Protein AF-A0A8S3SBZ5-F1 (afdb_monomer_lite)

Organism: Mytilus edulis (NCBI:txid6550)

Foldseek 3Di:
DWDWDDDDDPVDDPIDTHPVVVVVVVDDPLLVLLVLLLDLLQDDPQADHQPPDDPVNLSVQCVVPVVQQSLSSCLLPDDLVSLLLSSLSSQCCSLCVPCPVVVQSVALVSVQVCCVVVDPDDPSSRGDHRVVSSVSSVSSSVSSNVVVVVVVPDD

Radius of gyration: 17.63 Å; chains: 1; bounding box: 34×46×47 Å

InterPro domains:
  IPR036279 5'-3' exonuclease, C-terminal domain superfamily [SSF47807] (36-139)

pLDDT: mean 93.05, std 5.7, range [48.66, 97.69]

Sequence (155 aa):
MWFLTGSTNSLRDCRRYIPIHELSKSLSPLLANILPAVHALTGCDTTSAIFGFGKKTVFKLIRKSPSKFTNLQNFDKIDFSTSLSAARELISSLYDPKDKFASSHVDLNKLRVKLATCKDTSLLRLPPSEPAFKEHVLRSCLQTKIWICASDLRP

Secondary structure (DSSP, 8-state):
-EEEE--EETTEE--EEEEHHHHHHHS-HHHHHHHHHHHHHH--SSSPPPTT--HHHHHHHHHH-GGGGGGGGGTTTS-HHHHHHHHHHHHHHHH-TT-TTGGGTT-HHHHHHHHHHHS---GGGSPPPHHHHHHHHHHHHHHHHHHHHHHHT--

Structure (mmCIF, N/CA/C/O backbone):
data_AF-A0A8S3SBZ5-F1
#
_entry.id   AF-A0A8S3SBZ5-F1
#
loop_
_atom_site.group_PDB
_atom_site.id
_atom_site.type_symbol
_atom_site.label_atom_id
_atom_site.label_alt_id
_atom_site.label_comp_id
_atom_site.label_asym_id
_atom_site.label_entity_id
_atom_site.label_seq_id
_atom_site.pdbx_PDB_ins_code
_atom_site.Cartn_x
_atom_site.Cartn_y
_atom_site.Cartn_z
_atom_site.occupancy
_atom_site.B_iso_or_equiv
_atom_site.auth_seq_id
_atom_site.auth_comp_id
_atom_site.auth_asym_id
_atom_site.auth_atom_id
_atom_site.pdbx_PDB_model_num
ATOM 1 N N . MET A 1 1 ? 2.745 -6.013 -25.791 1.00 86.50 1 MET A N 1
ATOM 2 C CA . MET A 1 1 ? 3.234 -7.157 -24.988 1.00 86.50 1 MET A CA 1
ATOM 3 C C . MET A 1 1 ? 2.051 -7.980 -24.496 1.00 86.50 1 MET A C 1
ATOM 5 O O . MET A 1 1 ? 1.050 -7.392 -24.080 1.00 86.50 1 MET A O 1
ATOM 9 N N . TRP A 1 2 ? 2.164 -9.304 -24.572 1.00 93.06 2 TRP A N 1
ATOM 10 C CA . TRP A 1 2 ? 1.209 -10.273 -24.031 1.00 93.06 2 TRP A CA 1
ATOM 11 C C . TRP A 1 2 ? 1.892 -11.064 -22.917 1.00 93.06 2 TRP A C 1
ATOM 13 O O . TRP A 1 2 ? 3.067 -11.397 -23.046 1.00 93.06 2 TRP A O 1
ATOM 23 N N . PHE A 1 3 ? 1.171 -11.349 -21.837 1.00 94.00 3 PHE A N 1
ATOM 24 C CA . PHE A 1 3 ? 1.652 -12.186 -20.742 1.00 94.00 3 PHE A CA 1
ATOM 25 C C . PHE A 1 3 ? 0.902 -13.514 -20.755 1.00 94.00 3 PHE A C 1
ATOM 27 O O . PHE A 1 3 ? -0.328 -13.528 -20.716 1.00 94.00 3 PHE A O 1
ATOM 34 N N . LEU A 1 4 ? 1.641 -14.617 -20.836 1.00 94.50 4 LEU A N 1
ATOM 35 C CA . LEU A 1 4 ? 1.082 -15.962 -20.813 1.00 94.50 4 LEU A CA 1
ATOM 36 C C . LEU A 1 4 ? 1.054 -16.477 -19.373 1.00 94.50 4 LEU A C 1
ATOM 38 O O . LEU A 1 4 ? 2.065 -16.453 -18.677 1.00 94.50 4 LEU A O 1
ATOM 42 N N . THR A 1 5 ? -0.102 -16.961 -18.933 1.00 92.94 5 THR A N 1
ATOM 43 C CA . THR A 1 5 ? -0.274 -17.607 -17.626 1.00 92.94 5 THR A CA 1
ATOM 44 C C . THR A 1 5 ? -1.156 -18.847 -17.748 1.00 92.94 5 THR A C 1
ATOM 46 O O . THR A 1 5 ? -1.769 -19.061 -18.792 1.00 92.94 5 THR A O 1
ATOM 49 N N . GLY A 1 6 ? -1.259 -19.636 -16.679 1.00 90.75 6 GLY A N 1
ATOM 50 C CA . GLY A 1 6 ? -1.996 -20.899 -16.643 1.00 90.75 6 GLY A CA 1
ATOM 51 C C . GLY A 1 6 ? -1.123 -22.108 -16.981 1.00 90.75 6 GLY A C 1
ATOM 52 O O . GLY A 1 6 ? -0.023 -21.971 -17.512 1.00 90.75 6 GLY A O 1
ATOM 53 N N . SER A 1 7 ? -1.616 -23.297 -16.641 1.00 88.62 7 SER A N 1
ATOM 54 C CA . SER A 1 7 ? -0.957 -24.570 -16.934 1.00 88.62 7 SER A CA 1
ATOM 55 C C . SER A 1 7 ? -1.720 -25.366 -17.987 1.00 88.62 7 SER A C 1
ATOM 57 O O . SER A 1 7 ? -2.917 -25.175 -18.214 1.00 88.62 7 SER A O 1
ATOM 59 N N . THR A 1 8 ? -1.007 -26.282 -18.627 1.00 91.81 8 THR A N 1
ATOM 60 C CA . THR A 1 8 ? -1.583 -27.294 -19.512 1.00 91.81 8 THR A CA 1
ATOM 61 C C . THR A 1 8 ? -1.448 -28.654 -18.860 1.00 91.81 8 THR A C 1
ATOM 63 O O . THR A 1 8 ? -0.380 -28.981 -18.346 1.00 91.81 8 THR A O 1
ATOM 66 N N . ASN A 1 9 ? -2.497 -29.462 -18.916 1.00 89.69 9 ASN A N 1
ATOM 67 C CA . ASN A 1 9 ? -2.398 -30.892 -18.654 1.00 89.69 9 ASN A CA 1
ATOM 68 C C . ASN A 1 9 ? -3.059 -31.679 -19.795 1.00 89.69 9 ASN A C 1
ATOM 70 O O . ASN A 1 9 ? -3.630 -31.092 -20.713 1.00 89.69 9 ASN A O 1
ATOM 74 N N . SER A 1 10 ? -2.965 -33.008 -19.747 1.00 89.19 10 SER A N 1
ATOM 75 C CA . SER A 1 10 ? -3.478 -33.899 -20.799 1.00 89.19 10 SER A CA 1
ATOM 76 C C . SER A 1 10 ? -4.985 -33.771 -21.053 1.00 89.19 10 SER A C 1
ATOM 78 O O . SER A 1 10 ? -5.454 -34.179 -22.108 1.00 89.19 10 SER A O 1
ATOM 80 N N . LEU A 1 11 ? -5.741 -33.205 -20.106 1.00 90.69 11 LEU A N 1
ATOM 81 C CA . LEU A 1 11 ? -7.199 -33.091 -20.168 1.00 90.69 11 LEU A CA 1
ATOM 82 C C . LEU A 1 11 ? -7.680 -31.671 -20.489 1.00 90.69 11 LEU A C 1
ATOM 84 O O . LEU A 1 11 ? -8.814 -31.495 -20.935 1.00 90.69 11 LEU A O 1
ATOM 88 N N . ARG A 1 12 ? -6.868 -30.642 -20.220 1.00 91.25 12 ARG A N 1
ATOM 89 C CA . ARG A 1 12 ? -7.278 -29.244 -20.349 1.00 91.25 12 ARG A CA 1
ATOM 90 C C . ARG A 1 12 ? -6.096 -28.311 -20.573 1.00 91.25 12 ARG A C 1
ATOM 92 O O . ARG A 1 12 ? -5.125 -28.290 -19.814 1.00 91.25 12 ARG A O 1
ATOM 99 N N . ASP A 1 13 ? -6.266 -27.431 -21.550 1.00 92.19 13 ASP A N 1
ATOM 100 C CA . ASP A 1 13 ? -5.449 -26.235 -21.690 1.00 92.19 13 ASP A CA 1
ATOM 101 C C . ASP A 1 13 ? -6.089 -25.083 -20.896 1.00 92.19 13 ASP A C 1
ATOM 103 O O . ASP A 1 13 ? -7.185 -24.624 -21.222 1.00 92.19 13 ASP A O 1
ATOM 107 N N . CYS A 1 14 ? -5.439 -24.645 -19.813 1.00 93.06 14 CYS A N 1
ATOM 108 C CA . CYS A 1 14 ? -5.877 -23.493 -19.017 1.00 93.06 14 CYS A CA 1
ATOM 109 C C . CYS A 1 14 ? -5.056 -22.232 -19.308 1.00 93.06 14 CYS A C 1
ATOM 111 O O . CYS A 1 14 ? -5.134 -21.272 -18.529 1.00 93.06 14 CYS A O 1
ATOM 113 N N . ARG A 1 15 ? -4.249 -22.221 -20.377 1.00 94.12 15 ARG A N 1
ATOM 114 C CA . ARG A 1 15 ? -3.421 -21.068 -20.723 1.00 94.12 15 ARG A CA 1
ATOM 115 C C . ARG A 1 15 ? -4.277 -19.869 -21.100 1.00 94.12 15 ARG A C 1
ATOM 117 O O . ARG A 1 15 ? -5.326 -19.986 -21.730 1.00 94.12 15 ARG A O 1
ATOM 124 N N . ARG A 1 16 ? -3.819 -18.687 -20.701 1.00 94.06 16 ARG A N 1
ATOM 125 C CA . ARG A 1 16 ? -4.467 -17.408 -20.992 1.00 94.06 16 ARG A CA 1
ATOM 126 C C . ARG A 1 16 ? -3.423 -16.394 -21.410 1.00 94.06 16 ARG A C 1
ATOM 128 O O . ARG A 1 16 ? -2.408 -16.233 -20.734 1.00 94.06 16 ARG A O 1
ATOM 135 N N . TYR A 1 17 ? -3.721 -15.689 -22.492 1.00 94.31 17 TYR A N 1
ATOM 136 C CA . TYR A 1 17 ? -2.950 -14.546 -22.950 1.00 94.31 17 TYR A CA 1
ATOM 137 C C . TYR A 1 17 ? -3.575 -13.274 -22.389 1.00 94.31 17 TYR A C 1
ATOM 139 O O . TYR A 1 17 ? -4.740 -12.975 -22.642 1.00 94.31 17 TYR A O 1
ATOM 147 N N . ILE A 1 18 ? -2.800 -12.534 -21.607 1.00 94.50 18 ILE A N 1
ATOM 148 C CA . ILE A 1 18 ? -3.227 -11.282 -20.991 1.00 94.50 18 ILE A CA 1
ATOM 149 C C . ILE A 1 18 ? -2.600 -10.119 -21.776 1.00 94.50 18 ILE A C 1
ATOM 151 O O . ILE A 1 18 ? -1.367 -10.025 -21.829 1.00 94.50 18 ILE A O 1
ATOM 155 N N . PRO A 1 19 ? -3.397 -9.220 -22.385 1.00 95.12 19 PRO A N 1
ATOM 156 C CA . PRO A 1 19 ? -2.882 -8.098 -23.163 1.00 95.12 19 PRO A CA 1
ATOM 157 C C . PRO A 1 19 ? -2.385 -6.981 -22.238 1.00 95.12 19 PRO A C 1
ATOM 159 O O . PRO A 1 19 ? -3.088 -6.017 -21.946 1.00 95.12 19 PRO A O 1
ATOM 162 N N . ILE A 1 20 ? -1.131 -7.076 -21.788 1.00 92.25 20 ILE A N 1
ATOM 163 C CA . ILE A 1 20 ? -0.523 -6.077 -20.886 1.00 92.25 20 ILE A CA 1
ATOM 164 C C . ILE A 1 20 ? -0.577 -4.663 -21.478 1.00 92.25 20 ILE A C 1
ATOM 166 O O . ILE A 1 20 ? -0.775 -3.686 -20.764 1.00 92.25 20 ILE A O 1
ATOM 170 N N . HIS A 1 21 ? -0.443 -4.554 -22.798 1.00 92.19 21 HIS A N 1
ATOM 171 C CA . HIS A 1 21 ? -0.522 -3.284 -23.516 1.00 92.19 21 HIS A CA 1
ATOM 172 C C . HIS A 1 21 ? -1.911 -2.624 -23.442 1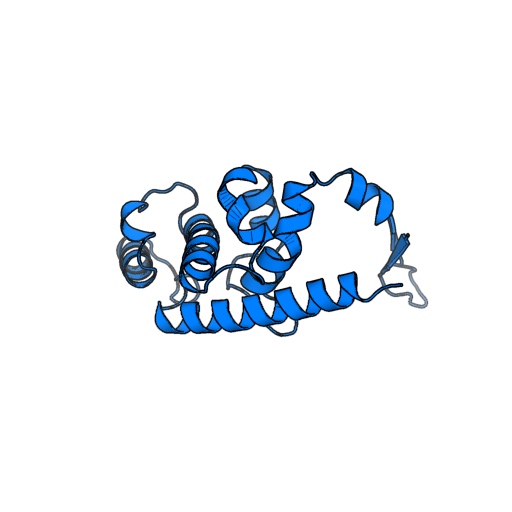.00 92.19 21 HIS A C 1
ATOM 174 O O . HIS A 1 21 ? -1.987 -1.403 -23.340 1.00 92.19 21 HIS A O 1
ATOM 180 N N . GLU A 1 22 ? -2.999 -3.397 -23.452 1.00 94.44 22 GLU A N 1
ATOM 181 C CA . GLU A 1 22 ? -4.357 -2.867 -23.264 1.00 94.44 22 GLU A CA 1
ATOM 182 C C . GLU A 1 22 ? -4.612 -2.508 -21.802 1.00 94.44 22 GLU A C 1
ATOM 184 O O . GLU A 1 22 ? -5.150 -1.441 -21.507 1.00 94.44 22 GLU A O 1
ATOM 189 N N . LEU A 1 23 ? -4.157 -3.357 -20.874 1.00 91.00 23 LEU A N 1
ATOM 190 C CA . LEU A 1 23 ? -4.258 -3.075 -19.443 1.00 91.00 23 LEU A CA 1
ATOM 191 C C . LEU A 1 23 ? -3.530 -1.780 -19.077 1.00 91.00 23 LEU A C 1
ATOM 193 O O . LEU A 1 23 ? -4.092 -0.961 -18.355 1.00 91.00 23 LEU A O 1
ATOM 197 N N . SER A 1 24 ? -2.332 -1.561 -19.621 1.00 88.88 24 SER A N 1
ATOM 198 C CA . SER A 1 24 ? -1.569 -0.325 -19.428 1.00 88.88 24 SER A CA 1
ATOM 199 C C . SER A 1 24 ? -2.346 0.904 -19.912 1.00 88.88 24 SER A C 1
ATOM 201 O O . SER A 1 24 ? -2.495 1.863 -19.162 1.00 88.88 24 SER A O 1
ATOM 203 N N . LYS A 1 25 ? -2.957 0.839 -21.106 1.00 91.56 25 LYS A N 1
ATOM 204 C CA . LYS A 1 25 ? -3.817 1.917 -21.636 1.00 91.56 25 LYS A CA 1
ATOM 205 C C . LYS A 1 25 ? -5.051 2.190 -20.770 1.00 91.56 25 LYS A C 1
ATOM 207 O O . LYS A 1 25 ? -5.557 3.306 -20.766 1.00 91.56 25 LYS A O 1
ATOM 212 N N . SER A 1 26 ? -5.552 1.179 -20.058 1.00 92.00 26 SER A N 1
ATOM 213 C CA . SER A 1 26 ? -6.725 1.314 -19.185 1.00 92.00 26 SER A CA 1
ATOM 214 C C . SER A 1 26 ? -6.426 1.981 -17.834 1.00 92.00 26 SER A C 1
ATOM 216 O O . SER A 1 26 ? -7.356 2.366 -17.119 1.00 92.00 26 SER A O 1
ATOM 218 N N . LEU A 1 27 ? -5.148 2.098 -17.458 1.00 92.62 27 LEU A N 1
ATOM 219 C CA . LEU A 1 27 ? -4.712 2.723 -16.212 1.00 92.62 27 LEU A CA 1
ATOM 220 C C . LEU A 1 27 ? -4.417 4.207 -16.451 1.00 92.62 27 LEU A C 1
ATOM 222 O O . LEU A 1 27 ? -3.785 4.577 -17.436 1.00 92.62 27 LEU A O 1
ATOM 226 N N . SER A 1 28 ? -4.839 5.071 -15.524 1.00 93.50 28 SER A N 1
ATOM 227 C CA . SER A 1 28 ? -4.389 6.464 -15.553 1.00 93.50 28 SER A CA 1
ATOM 228 C C . SER A 1 28 ? -2.890 6.542 -15.226 1.00 93.50 28 SER A C 1
ATOM 230 O O . SER A 1 28 ? -2.405 5.702 -14.460 1.00 93.50 28 SER A O 1
ATOM 232 N N . PRO A 1 29 ? -2.157 7.560 -15.725 1.00 93.44 29 PRO A N 1
ATOM 233 C CA . PRO A 1 29 ? -0.729 7.714 -15.437 1.00 93.44 29 PRO A CA 1
ATOM 234 C C . PRO A 1 29 ? -0.422 7.710 -13.935 1.00 93.44 29 PRO A C 1
ATOM 236 O O . PRO A 1 29 ? 0.475 7.010 -13.477 1.00 93.44 29 PRO A O 1
ATOM 239 N N . LEU A 1 30 ? -1.240 8.412 -13.145 1.00 94.81 30 LEU A N 1
ATOM 240 C CA . LEU A 1 30 ? -1.116 8.426 -11.690 1.00 94.81 30 LEU A CA 1
ATOM 241 C C . LEU A 1 30 ? -1.278 7.025 -11.084 1.00 94.81 30 LEU A C 1
ATOM 243 O O . LEU A 1 30 ? -0.468 6.612 -10.261 1.00 94.81 30 LEU A O 1
ATOM 247 N N . LEU A 1 31 ? -2.312 6.282 -11.493 1.00 95.38 31 LEU A N 1
ATOM 248 C CA . LEU A 1 31 ? -2.558 4.946 -10.958 1.00 95.38 31 LEU A CA 1
ATOM 249 C C . LEU A 1 31 ? -1.416 3.990 -11.322 1.00 95.38 31 LEU A C 1
ATOM 251 O O . LEU A 1 31 ? -0.980 3.221 -10.471 1.00 95.38 31 LEU A O 1
ATOM 255 N N . ALA A 1 32 ? -0.906 4.068 -12.553 1.00 93.88 32 ALA A N 1
ATOM 256 C CA . ALA A 1 32 ? 0.245 3.287 -12.993 1.00 93.88 32 ALA A CA 1
ATOM 257 C C . ALA A 1 32 ? 1.492 3.565 -12.135 1.00 93.88 32 ALA A C 1
ATOM 259 O O . ALA A 1 32 ? 2.158 2.622 -11.711 1.00 93.88 32 ALA A O 1
ATOM 260 N N . ASN A 1 33 ? 1.750 4.834 -11.807 1.00 94.19 33 ASN A N 1
ATOM 261 C CA . ASN A 1 33 ? 2.936 5.239 -11.049 1.00 94.19 33 ASN A CA 1
ATOM 262 C C . ASN A 1 33 ? 2.884 4.853 -9.562 1.00 94.19 33 ASN A C 1
ATOM 264 O O . ASN A 1 33 ? 3.925 4.582 -8.974 1.00 94.19 33 ASN A O 1
ATOM 268 N N . ILE A 1 34 ? 1.701 4.786 -8.940 1.00 96.75 34 ILE A N 1
ATOM 269 C CA . ILE A 1 34 ? 1.590 4.386 -7.522 1.00 96.75 34 ILE A CA 1
ATOM 270 C C . ILE A 1 34 ? 1.575 2.862 -7.322 1.00 96.75 34 ILE A C 1
ATOM 272 O O . ILE A 1 34 ? 1.804 2.383 -6.210 1.00 96.75 34 ILE A O 1
ATOM 276 N N . LEU A 1 35 ? 1.281 2.077 -8.369 1.00 95.94 35 LEU A N 1
ATOM 277 C CA . LEU A 1 35 ? 1.119 0.621 -8.267 1.00 95.94 35 LEU A CA 1
ATOM 278 C C . LEU A 1 35 ? 2.344 -0.118 -7.699 1.00 95.94 35 LEU A C 1
ATOM 280 O O . LEU A 1 35 ? 2.122 -1.008 -6.875 1.00 95.94 35 LEU A O 1
ATOM 284 N N . PRO A 1 36 ? 3.601 0.213 -8.063 1.00 95.88 36 PRO A N 1
ATOM 285 C CA . PRO A 1 36 ? 4.780 -0.416 -7.468 1.00 95.88 36 PRO A CA 1
ATOM 286 C C . PRO A 1 36 ? 4.825 -0.257 -5.943 1.00 95.88 36 PRO A C 1
ATOM 288 O O . PRO A 1 36 ? 4.903 -1.251 -5.221 1.00 95.88 36 PRO A O 1
ATOM 291 N N . ALA A 1 37 ? 4.659 0.972 -5.446 1.00 97.38 37 ALA A N 1
ATOM 292 C CA . ALA A 1 37 ? 4.648 1.259 -4.014 1.00 97.38 37 ALA A CA 1
ATOM 293 C C . ALA A 1 37 ? 3.486 0.556 -3.298 1.00 97.38 37 ALA A C 1
ATOM 295 O O . ALA A 1 37 ? 3.676 -0.071 -2.255 1.00 97.38 37 ALA A O 1
ATOM 296 N N . VAL A 1 38 ? 2.283 0.587 -3.883 1.00 97.62 38 VAL A N 1
ATOM 297 C CA . VAL A 1 38 ? 1.114 -0.119 -3.335 1.00 97.62 38 VAL A CA 1
ATOM 298 C C . VAL A 1 38 ? 1.357 -1.629 -3.281 1.00 97.62 38 VAL A C 1
ATOM 300 O O . VAL A 1 38 ? 0.993 -2.277 -2.297 1.00 97.62 38 VAL A O 1
ATOM 303 N N . HIS A 1 39 ? 1.967 -2.213 -4.313 1.00 96.75 39 HIS A N 1
ATOM 304 C CA . HIS A 1 39 ? 2.258 -3.641 -4.338 1.00 96.75 39 HIS A CA 1
ATOM 305 C C . HIS A 1 39 ? 3.266 -4.027 -3.252 1.00 96.75 39 HIS A C 1
ATOM 307 O O . HIS A 1 39 ? 3.024 -5.013 -2.555 1.00 96.75 39 HIS A O 1
ATOM 313 N N . ALA A 1 40 ? 4.337 -3.249 -3.078 1.00 97.38 40 ALA A N 1
ATOM 314 C CA . ALA A 1 40 ? 5.319 -3.476 -2.024 1.00 97.38 40 ALA A CA 1
ATOM 315 C C . ALA A 1 40 ? 4.690 -3.324 -0.625 1.00 97.38 40 ALA A C 1
ATOM 317 O O . ALA A 1 40 ? 4.844 -4.205 0.217 1.00 97.38 40 ALA A O 1
ATOM 318 N N . LEU A 1 41 ? 3.887 -2.279 -0.397 1.00 97.50 41 LEU A N 1
ATOM 319 C CA . LEU A 1 41 ? 3.232 -2.024 0.892 1.00 97.50 41 LEU A CA 1
ATOM 320 C C . LEU A 1 41 ? 2.187 -3.075 1.274 1.00 97.50 41 LEU A C 1
ATOM 322 O O . LEU A 1 41 ? 1.982 -3.336 2.458 1.00 97.50 41 LEU A O 1
ATOM 326 N N . THR A 1 42 ? 1.505 -3.667 0.295 1.00 96.69 42 THR A N 1
ATOM 327 C CA . THR A 1 42 ? 0.419 -4.632 0.545 1.00 96.69 42 THR A CA 1
ATOM 328 C C . THR A 1 42 ? 0.847 -6.093 0.424 1.00 96.69 42 THR A C 1
ATOM 330 O O . THR A 1 42 ? 0.027 -6.990 0.631 1.00 96.69 42 THR A O 1
ATOM 333 N N . GLY A 1 43 ? 2.130 -6.325 0.139 1.00 95.81 43 GLY A N 1
ATOM 334 C CA . GLY A 1 43 ? 2.773 -7.632 0.092 1.00 95.81 43 GLY A CA 1
ATOM 335 C C . GLY A 1 43 ? 3.158 -8.069 -1.318 1.00 95.81 43 GLY A C 1
ATOM 336 O O . GLY A 1 43 ? 2.318 -8.142 -2.232 1.00 95.81 43 GLY A O 1
ATOM 337 N N . CYS A 1 44 ? 4.428 -8.422 -1.471 1.00 95.69 44 CYS A N 1
ATOM 338 C CA . CYS A 1 44 ? 5.015 -9.092 -2.629 1.00 95.69 44 CYS A CA 1
ATOM 339 C C . CYS A 1 44 ? 5.922 -10.242 -2.159 1.00 95.69 44 CYS A C 1
ATOM 341 O O . CYS A 1 44 ? 5.818 -10.677 -1.018 1.00 95.69 44 CYS A O 1
ATOM 343 N N . ASP A 1 45 ? 6.795 -10.753 -3.024 1.00 95.00 45 ASP A N 1
ATOM 344 C CA . ASP A 1 45 ? 7.673 -11.878 -2.675 1.00 95.00 45 ASP A CA 1
ATOM 345 C C . ASP A 1 45 ? 8.678 -11.529 -1.560 1.00 95.00 45 ASP A C 1
ATOM 347 O O . ASP A 1 45 ? 9.124 -12.407 -0.826 1.00 95.00 45 ASP A O 1
ATOM 351 N N . THR A 1 46 ? 9.017 -10.245 -1.401 1.00 96.12 46 THR A N 1
ATOM 352 C CA . THR A 1 46 ? 10.018 -9.757 -0.435 1.00 96.12 46 THR A CA 1
ATOM 353 C C . THR A 1 46 ? 9.425 -8.967 0.734 1.00 96.12 46 THR A C 1
ATOM 355 O O . THR A 1 46 ? 10.140 -8.645 1.685 1.00 96.12 46 THR A O 1
ATOM 358 N N . THR A 1 47 ? 8.125 -8.656 0.704 1.00 96.88 47 THR A N 1
ATOM 359 C CA . THR A 1 47 ? 7.433 -7.911 1.766 1.00 96.88 47 THR A CA 1
ATOM 360 C C . THR A 1 47 ? 6.180 -8.643 2.227 1.00 96.88 47 THR A C 1
ATOM 362 O O . THR A 1 47 ? 5.471 -9.276 1.449 1.00 96.88 47 THR A O 1
ATOM 365 N N . SER A 1 48 ? 5.867 -8.549 3.518 1.00 93.88 48 SER A N 1
ATOM 366 C CA . SER A 1 48 ? 4.730 -9.270 4.089 1.00 93.88 48 SER A CA 1
ATOM 367 C C . SER A 1 48 ? 3.387 -8.772 3.548 1.00 93.88 48 SER A C 1
ATOM 369 O O . SER A 1 48 ? 3.168 -7.572 3.374 1.00 93.88 48 SER A O 1
ATOM 371 N N . ALA A 1 49 ? 2.457 -9.703 3.332 1.00 93.38 49 ALA A N 1
ATOM 372 C CA . ALA A 1 49 ? 1.075 -9.377 3.002 1.00 93.38 49 ALA A CA 1
ATOM 373 C C . ALA A 1 49 ? 0.302 -8.871 4.227 1.00 93.38 49 ALA A C 1
ATOM 375 O O . ALA A 1 49 ? 0.516 -9.324 5.352 1.00 93.38 49 ALA A O 1
ATOM 376 N N . ILE A 1 50 ? -0.650 -7.966 3.992 1.00 91.44 50 ILE A N 1
ATOM 377 C CA . ILE A 1 50 ? -1.548 -7.478 5.042 1.00 91.44 50 ILE A CA 1
ATOM 378 C C . ILE A 1 50 ? -2.716 -8.457 5.187 1.00 91.44 50 ILE A C 1
ATOM 380 O O . ILE A 1 50 ? -3.478 -8.687 4.243 1.00 91.44 50 ILE A O 1
ATOM 384 N N . PHE A 1 51 ? -2.880 -9.023 6.381 1.00 91.88 51 PHE A N 1
ATOM 385 C CA . PHE A 1 51 ? -3.926 -10.005 6.641 1.00 91.88 51 PHE A CA 1
ATOM 386 C C . PHE A 1 51 ? -5.329 -9.440 6.364 1.00 91.88 51 PHE A C 1
ATOM 388 O O . PHE A 1 51 ? -5.673 -8.332 6.770 1.00 91.88 51 PHE A O 1
ATOM 395 N N . GLY A 1 52 ? -6.159 -10.217 5.665 1.00 90.56 52 GLY A N 1
ATOM 396 C CA . GLY A 1 52 ? -7.544 -9.850 5.352 1.00 90.56 52 GLY A CA 1
ATOM 397 C C . GLY A 1 52 ? -7.732 -8.900 4.161 1.00 90.56 52 GLY A C 1
ATOM 398 O O . GLY A 1 52 ? -8.871 -8.727 3.723 1.00 90.56 52 GLY A O 1
ATOM 399 N N . PHE A 1 53 ? -6.663 -8.342 3.579 1.00 93.38 53 PHE A N 1
ATOM 400 C CA . PHE A 1 53 ? -6.753 -7.447 2.420 1.00 93.38 53 PHE A CA 1
ATOM 401 C C . PHE A 1 53 ? -6.087 -8.045 1.179 1.00 93.38 53 PHE A C 1
ATOM 403 O O . PHE A 1 53 ? -4.872 -8.026 1.018 1.00 93.38 53 PHE A O 1
ATOM 410 N N . GLY A 1 54 ? -6.903 -8.548 0.250 1.00 93.44 54 GLY A N 1
ATOM 411 C CA . GLY A 1 54 ? -6.417 -9.017 -1.049 1.00 93.44 54 GLY A CA 1
ATOM 412 C C . GLY A 1 54 ? -6.122 -7.873 -2.027 1.00 93.44 54 GLY A C 1
ATOM 413 O O . GLY A 1 54 ? -6.726 -6.799 -1.950 1.00 93.44 54 GLY A O 1
ATOM 414 N N . LYS A 1 55 ? -5.276 -8.137 -3.035 1.00 93.69 55 LYS A N 1
ATOM 415 C CA . LYS A 1 55 ? -4.891 -7.156 -4.076 1.00 93.69 55 LYS A CA 1
ATOM 416 C C . LYS A 1 55 ? -6.092 -6.514 -4.776 1.00 93.69 55 LYS A C 1
ATOM 418 O O . LYS A 1 55 ? -6.078 -5.323 -5.059 1.00 93.69 55 LYS A O 1
ATOM 423 N N . LYS A 1 56 ? -7.174 -7.272 -4.994 1.00 95.06 56 LYS A N 1
ATOM 424 C CA . LYS A 1 56 ? -8.429 -6.756 -5.569 1.00 95.06 56 LYS A CA 1
ATOM 425 C C . LYS A 1 56 ? -9.085 -5.688 -4.685 1.00 95.06 56 LYS A C 1
ATOM 427 O O . LYS A 1 56 ? -9.612 -4.712 -5.211 1.00 95.06 56 LYS A O 1
ATOM 432 N N . THR A 1 57 ? -9.071 -5.872 -3.365 1.00 95.50 57 THR A N 1
ATOM 433 C CA . THR A 1 57 ? -9.637 -4.916 -2.400 1.00 95.50 57 THR A CA 1
ATOM 434 C C . THR A 1 57 ? -8.815 -3.635 -2.380 1.00 95.50 57 THR A C 1
ATOM 436 O O . THR A 1 57 ? -9.375 -2.551 -2.528 1.00 95.50 57 THR A O 1
ATOM 439 N N . VAL A 1 58 ? -7.489 -3.769 -2.297 1.00 97.06 58 VAL A N 1
ATOM 440 C CA . VAL A 1 58 ? -6.549 -2.641 -2.348 1.00 97.06 58 VAL A CA 1
ATOM 441 C C . VAL A 1 58 ? -6.697 -1.869 -3.660 1.00 97.06 58 VAL A C 1
ATOM 443 O O . VAL A 1 58 ? -6.847 -0.652 -3.647 1.00 97.06 58 VAL A O 1
ATOM 446 N N . PHE A 1 59 ? -6.734 -2.567 -4.797 1.00 96.25 59 PHE A N 1
ATOM 447 C CA . PHE A 1 59 ? -6.856 -1.932 -6.107 1.00 96.25 59 PHE A CA 1
ATOM 448 C C . PHE A 1 59 ? -8.161 -1.137 -6.249 1.00 96.25 59 PHE A C 1
ATOM 450 O O . PHE A 1 59 ? -8.158 -0.023 -6.768 1.00 96.25 59 PHE A O 1
ATOM 457 N N . LYS A 1 60 ? -9.283 -1.670 -5.744 1.00 96.25 60 LYS A N 1
ATOM 458 C CA . LYS A 1 60 ? -10.562 -0.940 -5.710 1.00 96.25 60 LYS A CA 1
ATOM 459 C C . LYS A 1 60 ? -10.479 0.334 -4.866 1.00 96.25 60 LYS A C 1
ATOM 461 O O . LYS A 1 60 ? -11.043 1.345 -5.277 1.00 96.25 60 LYS A O 1
ATOM 466 N N . LEU A 1 61 ? -9.789 0.288 -3.723 1.00 96.31 61 LEU A N 1
ATOM 467 C CA . LEU A 1 61 ? -9.590 1.447 -2.851 1.00 96.31 61 LEU A CA 1
ATOM 468 C C . LEU A 1 61 ? -8.822 2.557 -3.581 1.00 96.31 61 LEU A C 1
ATOM 470 O O . LEU A 1 61 ? -9.332 3.669 -3.704 1.00 96.31 61 LEU A O 1
ATOM 474 N N . ILE A 1 62 ? -7.640 2.245 -4.124 1.00 96.62 62 ILE A N 1
ATOM 475 C CA . ILE A 1 62 ? -6.797 3.252 -4.788 1.00 96.62 62 ILE A CA 1
ATOM 476 C C . ILE A 1 62 ? -7.422 3.768 -6.087 1.00 96.62 62 ILE A C 1
ATOM 478 O O . ILE A 1 62 ? -7.281 4.941 -6.409 1.00 96.62 62 ILE A O 1
ATOM 482 N N . ARG A 1 63 ? -8.172 2.928 -6.815 1.00 95.56 63 ARG A N 1
ATOM 483 C CA . ARG A 1 63 ? -8.849 3.332 -8.055 1.00 95.56 63 ARG A CA 1
ATOM 484 C C . ARG A 1 63 ? -10.006 4.295 -7.797 1.00 95.56 63 ARG A C 1
ATOM 486 O O . ARG A 1 63 ? -10.297 5.116 -8.660 1.00 95.56 63 ARG A O 1
ATOM 493 N N . LYS A 1 64 ? -10.668 4.201 -6.637 1.00 94.94 64 LYS A N 1
ATOM 494 C CA . LYS A 1 64 ? -11.773 5.097 -6.268 1.00 94.94 64 LYS A CA 1
ATOM 495 C C . LYS A 1 64 ? -11.292 6.537 -6.066 1.00 94.94 64 LYS A C 1
ATOM 497 O O . LYS A 1 64 ? -12.009 7.467 -6.423 1.00 94.94 64 LYS A O 1
ATOM 502 N N . SER A 1 65 ? -10.102 6.720 -5.496 1.00 92.50 65 SER A N 1
ATOM 503 C CA . SER A 1 65 ? -9.555 8.049 -5.196 1.00 92.50 65 SER A CA 1
ATOM 504 C C . SER A 1 65 ? -8.026 8.077 -5.345 1.00 92.50 65 SER A C 1
ATOM 506 O O . SER A 1 65 ? -7.323 8.181 -4.342 1.00 92.50 65 SER A O 1
ATOM 508 N N . PRO A 1 66 ? -7.484 7.998 -6.578 1.00 93.38 66 PRO A N 1
ATOM 509 C CA . PRO A 1 66 ? -6.037 7.918 -6.798 1.00 93.38 66 PRO A CA 1
ATOM 510 C C . PRO A 1 66 ? -5.285 9.156 -6.299 1.00 93.38 66 PRO A C 1
ATOM 512 O O . PRO A 1 66 ? -4.155 9.045 -5.836 1.00 93.38 66 PRO A O 1
ATOM 515 N N . SER A 1 67 ? -5.929 10.328 -6.354 1.00 94.75 67 SER A N 1
ATOM 516 C CA . SER A 1 67 ? -5.374 11.606 -5.893 1.00 94.75 67 SER A CA 1
ATOM 517 C C . SER A 1 67 ? -5.024 11.617 -4.403 1.00 94.75 67 SER A C 1
ATOM 519 O O . SER A 1 67 ? -4.104 12.326 -4.015 1.00 94.75 67 SER A O 1
ATOM 521 N N . LYS A 1 68 ? -5.706 10.801 -3.585 1.00 94.56 68 LYS A N 1
ATOM 522 C CA . LYS A 1 68 ? -5.396 10.624 -2.157 1.00 94.56 68 LYS A CA 1
ATOM 523 C C . LYS A 1 68 ? -4.023 9.975 -1.945 1.00 94.56 68 LYS A C 1
ATOM 525 O O . LYS A 1 68 ? -3.419 10.131 -0.902 1.00 94.56 68 LYS A O 1
ATOM 530 N N . PHE A 1 69 ? -3.514 9.244 -2.935 1.00 96.31 69 PHE A N 1
ATOM 531 C CA . PHE A 1 69 ? -2.311 8.423 -2.799 1.00 96.31 69 PHE A CA 1
ATOM 532 C C . PHE A 1 69 ? -1.152 8.909 -3.678 1.00 96.31 69 PHE A C 1
ATOM 534 O O . PHE A 1 69 ? -0.232 8.144 -3.957 1.00 96.31 69 PHE A O 1
ATOM 541 N N . THR A 1 70 ? -1.171 10.168 -4.124 1.00 95.62 70 THR A N 1
ATOM 542 C CA . THR A 1 70 ? -0.164 10.738 -5.043 1.00 95.62 70 THR A CA 1
ATOM 543 C C . THR A 1 70 ? 1.255 10.651 -4.511 1.00 95.62 70 THR A C 1
ATOM 545 O O . THR A 1 70 ? 2.171 10.378 -5.280 1.00 95.62 70 THR A O 1
ATOM 548 N N . ASN A 1 71 ? 1.449 10.789 -3.20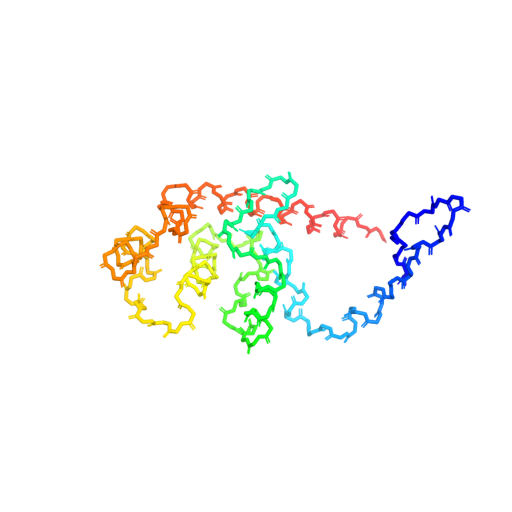0 1.00 94.69 71 ASN A N 1
ATOM 549 C CA . ASN A 1 71 ? 2.771 10.679 -2.581 1.00 94.69 71 ASN A CA 1
ATOM 550 C C . ASN A 1 71 ? 3.416 9.292 -2.769 1.00 94.69 71 ASN A C 1
ATOM 552 O O . ASN A 1 71 ? 4.638 9.179 -2.724 1.00 94.69 71 ASN A O 1
ATOM 556 N N . LEU A 1 72 ? 2.631 8.244 -3.058 1.00 96.62 72 LEU A N 1
ATOM 557 C CA . LEU A 1 72 ? 3.163 6.910 -3.362 1.00 96.62 72 LEU A CA 1
ATOM 558 C C . LEU A 1 72 ? 3.867 6.827 -4.728 1.00 96.62 72 LEU A C 1
ATOM 560 O O . LEU A 1 72 ? 4.555 5.845 -4.982 1.00 96.62 72 LEU A O 1
ATOM 564 N N . GLN A 1 73 ? 3.728 7.827 -5.605 1.00 94.44 73 GLN A N 1
ATOM 565 C CA . GLN A 1 73 ? 4.368 7.810 -6.928 1.00 94.44 73 GLN A CA 1
ATOM 566 C C . GLN A 1 73 ? 5.896 7.964 -6.851 1.00 94.44 73 GLN A C 1
ATOM 568 O O . GLN A 1 73 ? 6.604 7.505 -7.736 1.00 94.44 73 GLN A O 1
ATOM 573 N N . ASN A 1 74 ? 6.389 8.604 -5.785 1.00 90.25 74 ASN A N 1
ATOM 574 C CA . ASN A 1 74 ? 7.807 8.897 -5.554 1.00 90.25 74 ASN A CA 1
ATOM 575 C C . ASN A 1 74 ? 8.313 8.204 -4.281 1.00 90.25 74 ASN A C 1
ATOM 577 O O . ASN A 1 74 ? 9.200 8.711 -3.595 1.00 90.25 74 ASN A O 1
ATOM 581 N N . PHE A 1 75 ? 7.710 7.068 -3.929 1.00 92.44 75 PHE A N 1
ATOM 582 C CA . PHE A 1 75 ? 7.938 6.364 -2.664 1.00 92.44 75 PHE A CA 1
ATOM 583 C C . PHE A 1 75 ? 9.402 5.938 -2.434 1.00 92.44 75 PHE A C 1
ATOM 585 O O . PHE A 1 75 ? 9.810 5.690 -1.300 1.00 92.44 75 PHE A O 1
ATOM 592 N N . ASP A 1 76 ? 10.191 5.856 -3.506 1.00 85.69 76 ASP A N 1
ATOM 593 C CA . ASP A 1 76 ? 11.623 5.548 -3.530 1.00 85.69 76 ASP A CA 1
ATOM 594 C C . ASP A 1 76 ? 12.547 6.781 -3.432 1.00 85.69 76 ASP A C 1
ATOM 596 O O . ASP A 1 76 ? 13.739 6.624 -3.154 1.00 85.69 76 ASP A O 1
ATOM 600 N N . LYS A 1 77 ? 12.020 7.987 -3.682 1.00 85.69 77 LYS A N 1
ATOM 601 C CA . LYS A 1 77 ? 12.789 9.239 -3.855 1.00 85.69 77 LYS A CA 1
ATOM 602 C C . LYS A 1 77 ? 12.547 10.278 -2.764 1.00 85.69 77 LYS A C 1
ATOM 604 O O . LYS A 1 77 ? 13.365 11.180 -2.605 1.00 85.69 77 LYS A O 1
ATOM 609 N N . ILE A 1 78 ? 11.431 10.187 -2.049 1.00 87.81 78 ILE A N 1
ATOM 610 C CA . ILE A 1 78 ? 11.088 11.119 -0.969 1.00 87.81 78 ILE A CA 1
ATOM 611 C C . ILE A 1 78 ? 11.749 10.720 0.352 1.00 87.81 78 ILE A C 1
ATOM 613 O O . ILE A 1 78 ? 12.200 9.587 0.538 1.00 87.81 78 ILE A O 1
ATOM 617 N N . ASP A 1 79 ? 11.806 11.668 1.284 1.00 93.56 79 ASP A N 1
ATOM 618 C CA . ASP A 1 79 ? 12.299 11.412 2.629 1.00 93.56 79 ASP A CA 1
ATOM 619 C C . ASP A 1 79 ? 11.413 10.394 3.369 1.00 93.56 79 ASP A C 1
ATOM 621 O O . ASP A 1 79 ? 10.220 10.224 3.091 1.00 93.56 79 ASP A O 1
ATOM 625 N N . PHE A 1 80 ? 12.001 9.719 4.359 1.00 93.44 80 PHE A N 1
ATOM 626 C CA . PHE A 1 80 ? 11.307 8.662 5.087 1.00 93.44 80 PHE A CA 1
ATOM 627 C C . PHE A 1 80 ? 10.039 9.150 5.803 1.00 93.44 80 PHE A C 1
ATOM 629 O O . PHE A 1 80 ? 9.077 8.391 5.892 1.00 93.44 80 PHE A O 1
ATOM 636 N N . SER A 1 81 ? 9.999 10.396 6.288 1.00 94.44 81 SER A N 1
ATOM 637 C CA . SER A 1 81 ? 8.816 10.936 6.971 1.00 94.44 81 SER A CA 1
ATOM 638 C C . SER A 1 81 ? 7.631 11.036 6.008 1.00 94.44 81 SER A C 1
ATOM 640 O O . SER A 1 81 ? 6.528 10.575 6.321 1.00 94.44 81 SER A O 1
ATOM 642 N N . THR A 1 82 ? 7.873 11.547 4.798 1.00 94.81 82 THR A N 1
ATOM 643 C CA . THR A 1 82 ? 6.848 11.646 3.751 1.00 94.81 82 THR A CA 1
ATOM 644 C C . THR A 1 82 ? 6.404 10.265 3.264 1.00 94.81 82 THR A C 1
ATOM 646 O O . THR A 1 82 ? 5.197 10.015 3.182 1.00 94.81 82 THR A O 1
ATOM 649 N N . SER A 1 83 ? 7.333 9.327 3.036 1.00 95.75 83 SER A N 1
ATOM 650 C CA . SER A 1 83 ? 6.992 7.930 2.706 1.00 95.75 83 SER A CA 1
ATOM 651 C C . SER A 1 83 ? 6.157 7.271 3.800 1.00 95.75 83 SER A C 1
ATOM 653 O O . SER A 1 83 ? 5.142 6.633 3.519 1.00 95.75 83 SER A O 1
ATOM 655 N N . LEU A 1 84 ? 6.533 7.459 5.064 1.00 96.94 84 LEU A N 1
ATOM 656 C CA . LEU A 1 84 ? 5.806 6.915 6.204 1.00 96.94 84 LEU A CA 1
ATOM 657 C C . LEU A 1 84 ? 4.383 7.484 6.285 1.00 96.94 84 LEU A C 1
ATOM 659 O O . LEU A 1 84 ? 3.442 6.732 6.538 1.00 96.94 84 LEU A O 1
ATOM 663 N N . SER A 1 85 ? 4.212 8.785 6.041 1.00 96.06 85 S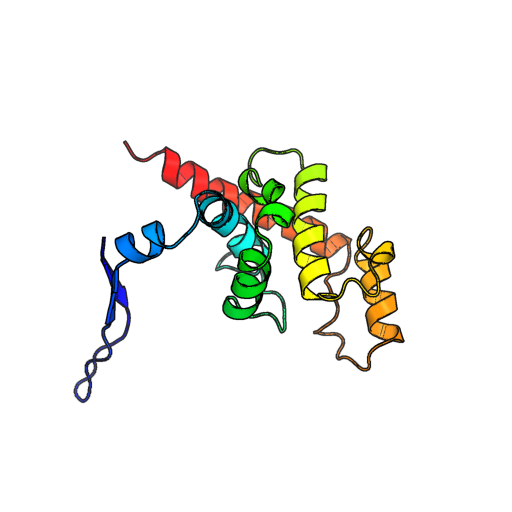ER A N 1
ATOM 664 C CA . SER A 1 85 ? 2.897 9.432 5.981 1.00 96.06 85 SER A CA 1
ATOM 665 C C . SER A 1 85 ? 2.032 8.868 4.845 1.00 96.06 85 SER A C 1
ATOM 667 O O . SER A 1 85 ? 0.908 8.427 5.087 1.00 96.06 85 SER A O 1
ATOM 669 N N . ALA A 1 86 ? 2.586 8.769 3.633 1.00 96.62 86 ALA A N 1
ATOM 670 C CA . ALA A 1 86 ? 1.890 8.242 2.458 1.00 96.62 86 ALA A CA 1
ATOM 671 C C . ALA A 1 86 ? 1.474 6.771 2.630 1.00 96.62 86 ALA A C 1
ATOM 673 O O . ALA A 1 86 ? 0.344 6.380 2.325 1.00 96.62 86 ALA A O 1
ATOM 674 N N . ALA A 1 87 ? 2.372 5.946 3.173 1.00 97.44 87 ALA A N 1
ATOM 675 C CA . ALA A 1 87 ? 2.062 4.566 3.512 1.00 97.44 87 ALA A CA 1
ATOM 676 C C . ALA A 1 87 ? 0.967 4.491 4.583 1.00 97.44 87 ALA A C 1
ATOM 678 O O . ALA A 1 87 ? 0.068 3.654 4.485 1.00 97.44 87 ALA A O 1
ATOM 679 N N . ARG A 1 88 ? 1.003 5.370 5.594 1.00 97.31 88 ARG A N 1
ATOM 680 C CA . ARG A 1 88 ? 0.009 5.370 6.673 1.00 97.31 88 ARG A CA 1
ATOM 681 C C . ARG A 1 88 ? -1.369 5.738 6.149 1.00 97.31 88 ARG A C 1
ATOM 683 O O . ARG A 1 88 ? -2.343 5.112 6.549 1.00 97.31 88 ARG A O 1
ATOM 690 N N . GLU A 1 89 ? -1.455 6.679 5.218 1.00 96.62 89 GLU A N 1
ATOM 691 C CA . GLU A 1 89 ? -2.713 7.041 4.567 1.00 96.62 89 GLU A CA 1
ATOM 692 C C . GLU A 1 89 ? -3.345 5.853 3.823 1.00 96.62 89 GLU A C 1
ATOM 694 O O . GLU A 1 89 ? -4.553 5.613 3.945 1.00 96.62 89 GLU A O 1
ATOM 699 N N . LEU A 1 90 ? -2.533 5.047 3.127 1.00 97.25 90 LEU A N 1
ATOM 700 C CA . LEU A 1 90 ? -2.985 3.803 2.498 1.00 97.25 90 LEU A CA 1
ATOM 701 C C . LEU A 1 90 ? -3.470 2.781 3.537 1.00 97.25 90 LEU A C 1
ATOM 703 O O . LEU A 1 90 ? -4.575 2.251 3.405 1.00 97.25 90 LEU A O 1
ATOM 707 N N . ILE A 1 91 ? -2.666 2.510 4.571 1.00 96.88 91 ILE A N 1
ATOM 708 C CA . ILE A 1 91 ? -2.989 1.513 5.602 1.00 96.88 91 ILE A CA 1
ATOM 709 C C . ILE A 1 91 ? -4.238 1.915 6.392 1.00 96.88 91 ILE A C 1
ATOM 711 O O . ILE A 1 91 ? -5.161 1.112 6.522 1.00 96.88 91 ILE A O 1
ATOM 715 N N . SER A 1 92 ? -4.324 3.155 6.870 1.00 96.56 92 SER A N 1
ATOM 716 C CA . SER A 1 92 ? -5.493 3.650 7.604 1.00 96.56 92 SER A CA 1
ATOM 717 C C . SER A 1 92 ? -6.764 3.569 6.756 1.00 96.56 92 SER A C 1
ATOM 719 O O . SER A 1 92 ? -7.787 3.090 7.243 1.00 96.56 92 SER A O 1
ATOM 721 N N . SER A 1 93 ? -6.681 3.898 5.461 1.00 96.06 93 SER A N 1
ATOM 722 C CA . SER A 1 93 ? -7.813 3.778 4.530 1.00 96.06 93 SER A CA 1
ATOM 723 C C . SER A 1 93 ? -8.274 2.326 4.305 1.00 96.06 93 SER A C 1
ATOM 725 O O . SER A 1 93 ? -9.428 2.104 3.937 1.00 96.06 93 SER A O 1
ATOM 727 N N . LEU A 1 94 ? -7.415 1.321 4.525 1.00 95.31 94 LEU A N 1
ATOM 728 C CA . LEU A 1 94 ? -7.802 -0.096 4.470 1.00 95.31 94 LEU A CA 1
ATOM 729 C C . LEU A 1 94 ? -8.558 -0.533 5.732 1.00 95.31 94 LEU A C 1
ATOM 731 O O . LEU A 1 94 ? -9.587 -1.205 5.635 1.00 95.31 94 LEU A O 1
ATOM 735 N N . TYR A 1 95 ? -8.069 -0.150 6.913 1.00 94.94 95 TYR A N 1
ATOM 736 C CA . TYR A 1 95 ? -8.647 -0.569 8.197 1.00 94.94 95 TYR A CA 1
ATOM 737 C C . TYR A 1 95 ? -9.872 0.258 8.626 1.00 94.94 95 TYR A C 1
ATOM 739 O O . TYR A 1 95 ? -10.751 -0.241 9.345 1.00 94.94 95 TYR A O 1
ATOM 747 N N . ASP A 1 96 ? -9.959 1.502 8.161 1.00 94.75 96 ASP A N 1
ATOM 748 C CA . ASP A 1 96 ? -11.043 2.439 8.437 1.00 94.75 96 ASP A CA 1
ATOM 749 C C . ASP A 1 96 ? -11.499 3.173 7.158 1.00 94.75 96 ASP A C 1
ATOM 751 O O . ASP A 1 96 ? -11.370 4.386 7.039 1.00 94.75 96 ASP A O 1
ATOM 755 N N . PRO A 1 97 ? -12.088 2.456 6.181 1.00 92.25 97 PRO A N 1
ATOM 756 C CA . PRO A 1 97 ? -12.439 3.008 4.864 1.00 92.25 97 PRO A CA 1
ATOM 757 C C . PRO A 1 97 ? -13.559 4.060 4.886 1.00 92.25 97 PRO A C 1
ATOM 759 O O . PRO A 1 97 ? -13.916 4.602 3.842 1.00 92.25 97 PRO A O 1
ATOM 762 N N . LYS A 1 98 ? -14.182 4.279 6.048 1.00 92.00 98 LYS A N 1
ATOM 763 C CA . LYS A 1 98 ? -15.226 5.289 6.268 1.00 92.00 98 LYS A CA 1
ATOM 764 C C . LYS A 1 98 ? -14.720 6.450 7.132 1.00 92.00 98 LYS A C 1
ATOM 766 O O . LYS A 1 98 ? -15.546 7.240 7.573 1.00 92.00 98 LYS A O 1
ATOM 771 N N . ASP A 1 99 ? -13.415 6.493 7.413 1.00 93.25 99 ASP A N 1
ATOM 772 C CA . ASP A 1 99 ? -12.747 7.520 8.215 1.00 93.25 99 ASP A CA 1
ATOM 773 C C . ASP A 1 99 ? -13.437 7.777 9.577 1.00 93.25 99 ASP A C 1
ATOM 775 O O . ASP A 1 99 ? -13.438 8.892 10.099 1.00 93.25 99 ASP A O 1
ATOM 779 N N . LYS A 1 100 ? -14.027 6.735 10.193 1.00 94.12 100 LYS A N 1
ATOM 780 C CA . LYS A 1 100 ? -14.733 6.847 11.487 1.00 94.12 100 LYS A CA 1
ATOM 781 C C . LYS A 1 100 ? -13.796 7.244 12.627 1.00 94.12 100 LYS A C 1
ATOM 783 O O . LYS A 1 100 ? -14.233 7.807 13.627 1.00 94.12 100 LYS A O 1
ATOM 788 N N . PHE A 1 101 ? -12.520 6.911 12.488 1.00 94.06 101 PHE A N 1
ATOM 789 C CA . PHE A 1 101 ? -11.455 7.145 13.448 1.00 94.06 101 PHE A CA 1
ATOM 790 C C . PHE A 1 101 ? -10.344 8.002 12.831 1.00 94.06 101 PHE A C 1
ATOM 792 O O . PHE A 1 101 ? -9.180 7.812 13.179 1.00 94.06 101 PHE A O 1
ATOM 799 N N . ALA A 1 102 ? -10.682 8.948 11.943 1.00 93.25 102 ALA A N 1
ATOM 800 C CA . ALA A 1 102 ? -9.724 9.803 11.229 1.00 93.25 102 ALA A CA 1
ATOM 801 C C . ALA A 1 102 ? -8.663 10.449 12.142 1.00 93.25 102 ALA A C 1
ATOM 803 O O . ALA A 1 102 ? -7.478 10.458 11.825 1.00 93.25 102 ALA A O 1
ATOM 804 N N . SER A 1 103 ? -9.052 10.902 13.339 1.00 93.19 103 SER A N 1
ATOM 805 C CA . SER A 1 103 ? -8.125 11.475 14.332 1.00 93.19 103 SER A CA 1
ATOM 806 C C . SER A 1 103 ? -7.054 10.495 14.833 1.00 93.19 103 SER A C 1
ATOM 808 O O . SER A 1 103 ? -6.015 10.906 15.346 1.00 93.19 103 SER A O 1
ATOM 810 N N . SER A 1 104 ? -7.293 9.191 14.690 1.00 94.19 104 SER A N 1
ATOM 811 C CA . SER A 1 104 ? -6.368 8.117 15.058 1.00 94.19 104 SER A CA 1
ATOM 812 C C . SER A 1 104 ? -5.476 7.680 13.896 1.00 94.19 104 SER A C 1
ATOM 814 O O . SER A 1 104 ? -4.582 6.872 14.108 1.00 94.19 104 SER A O 1
ATOM 816 N N . HIS A 1 105 ? -5.670 8.204 12.681 1.00 94.12 105 HIS A N 1
ATOM 817 C CA . HIS A 1 105 ? -4.861 7.829 11.513 1.00 94.12 105 HIS A CA 1
ATOM 818 C C . HIS A 1 105 ? -3.426 8.360 11.581 1.00 94.12 105 HIS A C 1
ATOM 820 O O . HIS A 1 105 ? -2.597 7.927 10.792 1.00 94.12 105 HIS A O 1
ATOM 826 N N . VAL A 1 106 ? -3.122 9.262 12.520 1.00 92.06 106 VAL A N 1
ATOM 827 C CA . VAL A 1 106 ? -1.773 9.812 12.748 1.00 92.06 106 VAL A CA 1
ATOM 828 C C . VAL A 1 106 ? -0.826 8.776 13.374 1.00 92.06 106 VAL A C 1
ATOM 830 O O . VAL A 1 106 ? 0.383 8.849 13.179 1.00 92.06 106 VAL A O 1
ATOM 833 N N . ASP A 1 107 ? -1.367 7.798 14.105 1.00 94.69 107 ASP A N 1
ATOM 834 C CA . ASP A 1 107 ? -0.605 6.772 14.825 1.00 94.69 107 ASP A CA 1
ATOM 835 C C . ASP A 1 107 ? -1.367 5.444 14.778 1.00 94.69 107 ASP A C 1
ATOM 837 O O . ASP A 1 107 ? -2.477 5.324 15.311 1.00 94.69 107 ASP A O 1
ATOM 841 N N . LEU A 1 108 ? -0.766 4.420 14.169 1.00 95.62 108 LEU A N 1
ATOM 842 C CA . LEU A 1 108 ? -1.439 3.136 14.005 1.00 95.62 108 LEU A CA 1
ATOM 843 C C . LEU A 1 108 ? -1.720 2.451 15.341 1.00 95.62 108 LEU A C 1
ATOM 845 O O . LEU A 1 108 ? -2.685 1.696 15.425 1.00 95.62 108 LEU A O 1
ATOM 849 N N . ASN A 1 109 ? -0.973 2.739 16.410 1.00 96.62 109 ASN A N 1
ATOM 850 C CA . ASN A 1 109 ? -1.295 2.218 17.737 1.00 96.62 109 ASN A CA 1
ATOM 851 C C . ASN A 1 109 ? -2.614 2.798 18.266 1.00 96.62 109 ASN A C 1
ATOM 853 O O . ASN A 1 109 ? -3.419 2.055 18.830 1.00 96.62 109 ASN A O 1
ATOM 857 N N . LYS A 1 110 ? -2.895 4.086 18.024 1.00 95.81 110 LYS A N 1
ATOM 858 C CA . LYS A 1 110 ? -4.195 4.685 18.376 1.00 95.81 110 LYS A CA 1
ATOM 859 C C . LYS A 1 110 ? -5.322 4.033 17.583 1.00 95.81 110 LYS A C 1
ATOM 861 O O . LYS A 1 110 ? -6.346 3.664 18.161 1.00 95.81 110 LYS A O 1
ATOM 866 N N . LEU A 1 111 ? -5.113 3.828 16.280 1.00 95.69 111 LEU A N 1
ATOM 867 C CA . LEU A 1 111 ? -6.083 3.139 15.432 1.00 95.69 111 LEU A CA 1
ATOM 868 C C . LEU A 1 111 ? -6.303 1.686 15.886 1.00 95.69 111 LEU A C 1
ATOM 870 O O . LEU A 1 111 ? -7.447 1.243 15.957 1.00 95.69 111 LEU A O 1
ATOM 874 N N . ARG A 1 112 ? -5.241 0.963 16.267 1.00 95.00 112 ARG A N 1
ATOM 875 C CA . ARG A 1 112 ? -5.321 -0.391 16.842 1.00 95.00 112 ARG A CA 1
ATOM 876 C C . ARG A 1 112 ? -6.201 -0.417 18.086 1.00 95.00 112 ARG A C 1
ATOM 878 O O . ARG A 1 112 ? -7.092 -1.256 18.154 1.00 95.00 112 ARG A O 1
ATOM 885 N N . VAL A 1 113 ? -5.993 0.503 19.032 1.00 94.12 113 VAL A N 1
ATOM 886 C CA . VAL A 1 113 ? -6.799 0.585 20.263 1.00 94.12 113 VAL A CA 1
ATOM 887 C C . VAL A 1 113 ? -8.267 0.855 19.937 1.00 94.12 113 VAL A C 1
ATOM 889 O O . VAL A 1 113 ? -9.143 0.157 20.444 1.00 94.12 113 VAL A O 1
ATOM 892 N N . LYS A 1 114 ? -8.562 1.813 19.047 1.00 94.56 114 LYS A N 1
ATOM 893 C CA . LYS A 1 114 ? -9.943 2.089 18.612 1.00 94.56 114 LYS A CA 1
ATOM 894 C C . LYS A 1 114 ? -10.594 0.876 17.955 1.00 94.56 114 LYS A C 1
ATOM 896 O O . LYS A 1 114 ? -11.737 0.555 18.257 1.00 94.56 114 LYS A O 1
ATOM 901 N N . LEU A 1 115 ? -9.875 0.170 17.089 1.00 93.25 115 LEU A N 1
ATOM 902 C CA . LEU A 1 115 ? -10.413 -1.013 16.421 1.00 93.25 115 LEU A CA 1
ATOM 903 C C . LEU A 1 115 ? -10.631 -2.177 17.391 1.00 93.25 115 LEU A C 1
ATOM 905 O O . LEU A 1 115 ? -11.675 -2.811 17.308 1.00 93.25 115 LEU A O 1
ATOM 909 N N . ALA A 1 116 ? -9.706 -2.411 18.323 1.00 92.31 116 ALA A N 1
ATOM 910 C CA . ALA A 1 116 ? -9.822 -3.466 19.329 1.00 92.31 116 ALA A CA 1
ATOM 911 C C . ALA A 1 116 ? -10.952 -3.212 20.341 1.00 92.31 116 ALA A C 1
ATOM 913 O O . ALA A 1 116 ? -11.530 -4.156 20.863 1.00 92.31 116 ALA A O 1
ATOM 914 N N . THR A 1 117 ? -11.267 -1.944 20.622 1.00 91.38 117 THR A N 1
ATOM 915 C CA . THR A 1 117 ? -12.314 -1.569 21.591 1.00 91.38 117 THR A CA 1
ATOM 916 C C . THR A 1 117 ? -13.692 -1.419 20.953 1.00 91.38 117 THR A C 1
ATOM 918 O O . THR A 1 117 ? -14.695 -1.699 21.598 1.00 91.38 117 THR A O 1
ATOM 921 N N . CYS A 1 118 ? -13.768 -0.974 19.694 1.00 86.81 118 CYS A N 1
ATOM 922 C CA . CYS A 1 118 ? -15.041 -0.685 19.026 1.00 86.81 118 CYS A CA 1
ATOM 923 C C . CYS A 1 118 ? -15.522 -1.792 18.078 1.00 86.81 118 CYS A C 1
ATOM 925 O O . CYS A 1 118 ? -16.640 -1.698 17.569 1.00 86.81 118 CYS A O 1
ATOM 927 N N . LYS A 1 119 ? -14.694 -2.796 17.768 1.00 80.06 119 LYS A N 1
ATOM 928 C CA . LYS A 1 119 ? -15.071 -3.907 16.890 1.00 80.06 119 LYS A CA 1
ATOM 929 C C . LYS A 1 119 ? -14.685 -5.232 17.536 1.00 80.06 119 LYS A C 1
ATOM 931 O O . LYS A 1 119 ? -13.535 -5.410 17.918 1.00 80.06 119 LYS A O 1
ATOM 936 N N . ASP A 1 120 ? -15.603 -6.191 17.531 1.00 77.00 120 ASP A N 1
ATOM 937 C CA . ASP A 1 120 ? -15.291 -7.582 17.864 1.00 77.00 120 ASP A CA 1
ATOM 938 C C . ASP A 1 120 ? -14.523 -8.220 16.697 1.00 77.00 120 ASP A C 1
ATOM 940 O O . ASP A 1 120 ? -15.091 -8.726 15.727 1.00 77.00 120 ASP A O 1
ATOM 944 N N . THR A 1 121 ? -13.203 -8.028 16.695 1.00 78.00 121 THR A N 1
ATOM 945 C CA . THR A 1 121 ? -12.335 -8.450 15.596 1.00 78.00 121 THR A CA 1
ATOM 946 C C . THR A 1 121 ? -11.140 -9.225 16.133 1.00 78.00 121 THR A C 1
ATOM 948 O O . THR A 1 121 ? -10.480 -8.793 17.071 1.00 78.00 121 THR A O 1
ATOM 951 N N . SER A 1 122 ? -10.812 -10.342 15.476 1.00 86.50 122 SER A N 1
ATOM 952 C CA . SER A 1 122 ? -9.576 -11.092 15.722 1.00 86.50 122 SER A CA 1
ATOM 953 C C . SER A 1 122 ? -8.342 -10.184 15.702 1.00 86.50 122 SER A C 1
ATOM 955 O O . SER A 1 122 ? -8.224 -9.306 14.842 1.00 86.50 122 SER A O 1
ATOM 957 N N . LEU A 1 123 ? -7.380 -10.468 16.586 1.00 85.81 123 LEU A N 1
ATOM 958 C CA . LEU A 1 123 ? -6.096 -9.764 16.675 1.00 85.81 123 LEU A CA 1
ATOM 959 C C . LEU A 1 123 ? -5.350 -9.693 15.333 1.00 85.81 123 LEU A C 1
ATOM 961 O O . LEU A 1 123 ? -4.672 -8.705 15.064 1.00 85.81 123 LEU A O 1
ATOM 965 N N . LEU A 1 124 ? -5.515 -10.702 14.469 1.00 87.06 124 LEU A N 1
ATOM 966 C CA . LEU A 1 124 ? -4.897 -10.753 13.138 1.00 87.06 124 LEU A CA 1
ATOM 967 C C . LEU A 1 124 ? -5.427 -9.677 12.178 1.00 87.06 124 LEU A C 1
ATOM 969 O O . LEU A 1 124 ? -4.776 -9.361 11.189 1.00 87.06 124 LEU A O 1
ATOM 973 N N . ARG A 1 125 ? -6.612 -9.121 12.447 1.00 89.75 125 ARG A N 1
ATOM 974 C CA . ARG A 1 125 ? -7.246 -8.061 11.645 1.00 89.75 125 ARG A CA 1
ATOM 975 C C . ARG A 1 125 ? -7.044 -6.667 12.243 1.00 89.75 125 ARG A C 1
ATOM 977 O O . ARG A 1 125 ? -7.712 -5.723 11.820 1.00 89.75 125 ARG A O 1
ATOM 984 N N . LEU A 1 126 ? -6.160 -6.523 13.227 1.00 93.75 126 LEU A N 1
ATOM 985 C CA . LEU A 1 126 ? -5.710 -5.214 13.688 1.00 93.75 126 LEU A CA 1
ATOM 986 C C . LEU A 1 126 ? -4.566 -4.709 12.787 1.00 93.75 126 LEU A C 1
ATOM 988 O O . LEU A 1 126 ? -3.771 -5.522 12.314 1.00 93.75 126 LEU A O 1
ATOM 992 N N . PRO A 1 127 ? -4.439 -3.384 12.569 1.00 94.12 127 PRO A N 1
ATOM 993 C CA . PRO A 1 127 ? -3.311 -2.817 11.832 1.00 94.12 127 PRO A CA 1
ATOM 994 C C . PRO A 1 127 ? -1.981 -3.178 12.493 1.00 94.12 127 PRO A C 1
ATOM 996 O O . PRO A 1 127 ? -1.981 -3.433 13.691 1.00 94.12 127 PRO A O 1
ATOM 999 N N . PRO A 1 128 ? -0.842 -3.185 11.783 1.00 94.75 128 PRO A N 1
ATOM 1000 C CA . PRO A 1 128 ? 0.462 -3.425 12.405 1.00 94.75 128 PRO A CA 1
ATOM 1001 C C . PRO A 1 128 ? 0.748 -2.420 13.532 1.00 94.75 128 PRO A C 1
ATOM 1003 O O . PRO A 1 128 ? 0.216 -1.309 13.534 1.00 94.75 128 PRO A O 1
ATOM 1006 N N . SER A 1 129 ? 1.582 -2.807 14.502 1.00 95.50 129 SER A N 1
ATOM 1007 C CA . SER A 1 129 ? 2.088 -1.848 15.489 1.00 95.50 129 SER A CA 1
ATOM 1008 C C . SER A 1 129 ? 2.946 -0.790 14.802 1.00 95.50 129 SER A C 1
ATOM 1010 O O . SER A 1 129 ? 3.554 -1.049 13.763 1.00 95.50 129 SER A O 1
ATOM 1012 N N . GLU A 1 130 ? 3.025 0.395 15.398 1.00 95.88 130 GLU A N 1
ATOM 1013 C CA . GLU A 1 130 ? 3.774 1.512 14.819 1.00 95.88 130 GLU A CA 1
ATOM 1014 C C . GLU A 1 130 ? 5.256 1.167 14.512 1.00 95.88 130 GLU A C 1
ATOM 1016 O O . GLU A 1 130 ? 5.716 1.486 13.414 1.00 95.88 130 GLU A O 1
ATOM 1021 N N . PRO A 1 131 ? 6.010 0.447 15.376 1.00 97.06 131 PRO A N 1
ATOM 1022 C CA . PRO A 1 131 ? 7.372 0.020 15.040 1.00 97.06 131 PRO A CA 1
ATOM 1023 C C . PRO A 1 131 ? 7.428 -0.982 13.878 1.00 97.06 131 PRO A C 1
ATOM 1025 O O . PRO A 1 131 ? 8.220 -0.810 12.956 1.00 97.06 131 PRO A O 1
ATOM 1028 N N . ALA A 1 132 ? 6.560 -2.001 13.878 1.00 96.50 132 ALA A N 1
ATOM 1029 C CA . ALA A 1 132 ? 6.528 -2.999 12.806 1.00 96.50 132 ALA A CA 1
ATOM 1030 C C . ALA A 1 132 ? 6.149 -2.368 11.459 1.00 96.50 132 ALA A C 1
ATOM 1032 O O . ALA A 1 132 ? 6.683 -2.740 10.415 1.00 96.50 132 ALA A O 1
ATOM 1033 N N . PHE A 1 133 ? 5.249 -1.385 11.493 1.00 97.50 133 PHE A N 1
ATOM 1034 C CA . PHE A 1 133 ? 4.859 -0.612 10.329 1.00 97.50 133 PHE A CA 1
ATOM 1035 C C . PHE A 1 133 ? 6.029 0.192 9.753 1.00 97.50 133 PHE A C 1
ATOM 1037 O O . PHE A 1 133 ? 6.254 0.124 8.548 1.00 97.50 133 PHE A O 1
ATOM 1044 N N . LYS A 1 134 ? 6.814 0.890 10.585 1.00 97.38 134 LYS A N 1
ATOM 1045 C CA . LYS A 1 134 ? 7.997 1.644 10.130 1.00 97.38 134 LYS A CA 1
ATOM 1046 C C . LYS A 1 134 ? 9.004 0.756 9.396 1.00 97.38 134 LYS A C 1
ATOM 1048 O O . LYS A 1 134 ? 9.419 1.096 8.291 1.00 97.38 134 LYS A O 1
ATOM 1053 N N . GLU A 1 135 ? 9.323 -0.407 9.957 1.00 97.44 135 GLU A N 1
ATOM 1054 C CA . GLU A 1 135 ? 10.219 -1.378 9.313 1.00 97.44 135 GLU A CA 1
ATOM 1055 C C . GLU A 1 135 ? 9.642 -1.920 8.000 1.00 97.44 135 GLU A C 1
ATOM 1057 O O . GLU A 1 135 ? 10.348 -2.083 7.004 1.00 97.44 135 GLU A O 1
ATOM 1062 N N . HIS A 1 136 ? 8.334 -2.178 7.964 1.00 97.56 136 HIS A N 1
ATOM 1063 C CA . HIS A 1 136 ? 7.653 -2.600 6.741 1.00 97.56 136 HIS A CA 1
ATOM 1064 C C . HIS A 1 136 ? 7.692 -1.524 5.649 1.00 97.56 136 HIS A C 1
ATOM 1066 O O . HIS A 1 136 ? 7.906 -1.849 4.479 1.00 97.56 136 HIS A O 1
ATOM 1072 N N . VAL A 1 137 ? 7.547 -0.248 6.019 1.00 97.69 137 VAL A N 1
ATOM 1073 C CA . VAL A 1 137 ? 7.695 0.889 5.099 1.00 97.69 137 VAL A CA 1
ATOM 1074 C C . VAL A 1 137 ? 9.112 0.945 4.542 1.00 97.69 137 VAL A C 1
ATOM 1076 O O . VAL A 1 137 ? 9.255 1.026 3.327 1.00 97.69 137 VAL A O 1
ATOM 1079 N N . LEU A 1 138 ? 10.149 0.803 5.376 1.00 96.81 138 LEU A N 1
ATOM 1080 C CA . LEU A 1 138 ? 11.543 0.774 4.911 1.00 96.81 138 LEU A CA 1
ATOM 1081 C C . LEU A 1 138 ? 11.790 -0.342 3.887 1.00 96.81 138 LEU A C 1
ATOM 1083 O O . LEU A 1 138 ? 12.325 -0.083 2.806 1.00 96.81 138 LEU A O 1
ATOM 1087 N N . ARG A 1 139 ? 11.340 -1.571 4.179 1.00 97.00 139 ARG A N 1
ATOM 1088 C CA . ARG A 1 139 ? 11.443 -2.699 3.232 1.00 97.00 139 ARG A CA 1
ATOM 1089 C C . ARG A 1 139 ? 10.686 -2.426 1.936 1.00 97.00 139 ARG A C 1
ATOM 1091 O O . ARG A 1 139 ? 11.192 -2.712 0.854 1.00 97.00 139 ARG A O 1
ATOM 1098 N N . SER A 1 140 ? 9.494 -1.845 2.040 1.00 97.56 140 SER A N 1
ATOM 1099 C CA . SER A 1 140 ? 8.658 -1.527 0.881 1.00 97.56 140 SER A CA 1
ATOM 1100 C 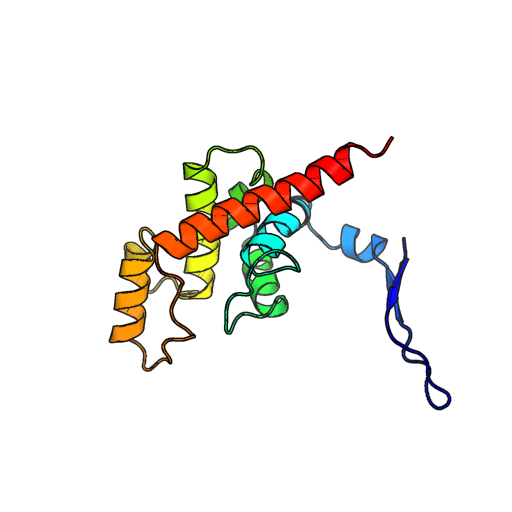C . SER A 1 140 ? 9.273 -0.427 0.010 1.00 97.56 140 SER A C 1
ATOM 1102 O O . SER A 1 140 ? 9.234 -0.535 -1.217 1.00 97.56 140 SER A O 1
ATOM 1104 N N . CYS A 1 141 ? 9.876 0.601 0.616 1.00 96.56 141 CYS A N 1
ATOM 1105 C CA . CYS A 1 141 ? 10.621 1.647 -0.090 1.00 96.56 141 CYS A CA 1
ATOM 1106 C C . CYS A 1 141 ? 11.798 1.041 -0.856 1.00 96.56 141 CYS A C 1
ATOM 1108 O O . CYS A 1 141 ? 11.943 1.291 -2.051 1.00 96.56 141 CYS A O 1
ATOM 1110 N N . LEU A 1 142 ? 12.596 0.193 -0.195 1.00 95.94 142 LEU A N 1
ATOM 1111 C CA . LEU A 1 142 ? 13.727 -0.487 -0.827 1.00 95.94 142 LEU A CA 1
ATOM 1112 C C . LEU A 1 142 ? 13.275 -1.346 -2.014 1.00 95.94 142 LEU A C 1
ATOM 1114 O O . LEU A 1 142 ? 13.836 -1.231 -3.102 1.00 95.94 142 LEU A O 1
ATOM 1118 N N . GLN A 1 143 ? 12.231 -2.158 -1.835 1.00 97.06 143 GLN A N 1
ATOM 1119 C CA . GLN A 1 143 ? 11.708 -3.002 -2.908 1.00 97.06 143 GLN A CA 1
ATOM 1120 C C . GLN A 1 143 ? 11.203 -2.180 -4.099 1.00 97.06 143 GLN A C 1
ATOM 1122 O O . GLN A 1 143 ? 11.468 -2.521 -5.252 1.00 97.06 143 GLN A O 1
ATOM 1127 N N . THR A 1 144 ? 10.502 -1.079 -3.823 1.00 96.56 144 THR A N 1
ATOM 1128 C CA . THR A 1 144 ? 10.003 -0.165 -4.859 1.00 96.56 144 THR A CA 1
ATOM 1129 C C . THR A 1 144 ? 11.162 0.454 -5.637 1.00 96.56 144 THR A C 1
ATOM 1131 O O . THR A 1 144 ? 11.141 0.458 -6.867 1.00 96.56 144 THR A O 1
ATOM 1134 N N . LYS A 1 145 ? 12.212 0.893 -4.932 1.00 95.12 145 LYS A N 1
ATOM 1135 C CA . LYS A 1 145 ? 13.427 1.446 -5.536 1.00 95.12 145 LYS A CA 1
ATOM 1136 C C . LYS A 1 145 ? 14.120 0.447 -6.458 1.00 95.12 145 LYS A C 1
ATOM 1138 O O . LYS A 1 145 ? 14.488 0.810 -7.569 1.00 95.12 145 LYS A O 1
ATOM 1143 N N . ILE A 1 146 ? 14.250 -0.813 -6.036 1.00 95.00 146 ILE A N 1
ATOM 1144 C CA . ILE A 1 146 ? 14.835 -1.880 -6.865 1.00 95.00 146 ILE A CA 1
ATOM 1145 C C . ILE A 1 146 ? 14.075 -2.008 -8.193 1.00 95.00 146 ILE A C 1
ATOM 1147 O O . ILE A 1 146 ? 14.700 -2.055 -9.250 1.00 95.00 146 ILE A O 1
ATOM 1151 N N . TRP A 1 147 ? 12.739 -2.025 -8.158 1.00 94.75 147 TRP A N 1
ATOM 1152 C CA . TRP A 1 147 ? 11.923 -2.136 -9.371 1.00 94.75 147 TRP A CA 1
ATOM 1153 C C . TRP A 1 147 ? 12.025 -0.916 -10.289 1.00 94.75 147 TRP A C 1
ATOM 1155 O O . TRP A 1 147 ? 12.120 -1.087 -11.504 1.00 94.75 147 TRP A O 1
ATOM 1165 N N . ILE A 1 148 ? 12.014 0.296 -9.727 1.00 91.69 148 ILE A N 1
ATOM 1166 C CA . ILE A 1 148 ? 12.113 1.538 -10.506 1.00 91.69 148 ILE A CA 1
ATOM 1167 C C . ILE A 1 148 ? 13.490 1.632 -11.165 1.00 91.69 148 ILE A C 1
ATOM 1169 O O . ILE A 1 148 ? 13.566 1.746 -12.385 1.00 91.69 148 ILE A O 1
ATOM 1173 N N . CYS A 1 149 ? 14.573 1.450 -10.402 1.00 91.50 149 CYS A N 1
ATOM 1174 C CA . CYS A 1 149 ? 15.928 1.461 -10.953 1.00 91.50 149 CYS A CA 1
ATOM 1175 C C . CYS A 1 149 ? 16.123 0.386 -12.033 1.00 91.50 149 CYS A C 1
ATOM 1177 O O . CYS A 1 149 ? 16.714 0.664 -13.070 1.00 91.50 149 CYS A O 1
ATOM 1179 N N . ALA A 1 150 ? 15.596 -0.828 -11.837 1.00 90.06 150 ALA A N 1
ATOM 1180 C CA . ALA A 1 150 ? 15.664 -1.878 -12.855 1.00 90.06 150 ALA A CA 1
ATOM 1181 C C . ALA A 1 150 ? 14.901 -1.514 -14.140 1.00 90.06 150 ALA A C 1
ATOM 1183 O O . ALA A 1 150 ? 15.264 -1.965 -15.225 1.00 90.06 150 ALA A O 1
ATOM 1184 N N . SER A 1 151 ? 13.840 -0.709 -14.033 1.00 85.56 151 SER A N 1
ATOM 1185 C CA . SER A 1 151 ? 13.117 -0.215 -15.200 1.00 85.56 151 SER A CA 1
ATOM 1186 C C . SER A 1 151 ? 13.881 0.886 -15.931 1.00 85.56 151 SER A C 1
ATOM 1188 O O . SER A 1 151 ? 13.883 0.866 -17.160 1.00 85.56 151 SER A O 1
ATOM 1190 N N . ASP A 1 152 ? 14.513 1.797 -15.190 1.00 84.31 152 ASP A N 1
ATOM 1191 C CA . ASP A 1 152 ? 15.262 2.944 -15.723 1.00 84.31 152 ASP A CA 1
ATOM 1192 C C . ASP A 1 152 ? 16.569 2.523 -16.416 1.00 84.31 152 ASP A C 1
ATOM 1194 O O . ASP A 1 152 ? 17.029 3.193 -17.333 1.00 84.31 152 ASP A O 1
ATOM 1198 N N . LEU A 1 153 ? 17.158 1.393 -16.012 1.00 78.69 153 LEU A N 1
ATOM 1199 C CA . LEU A 1 153 ? 1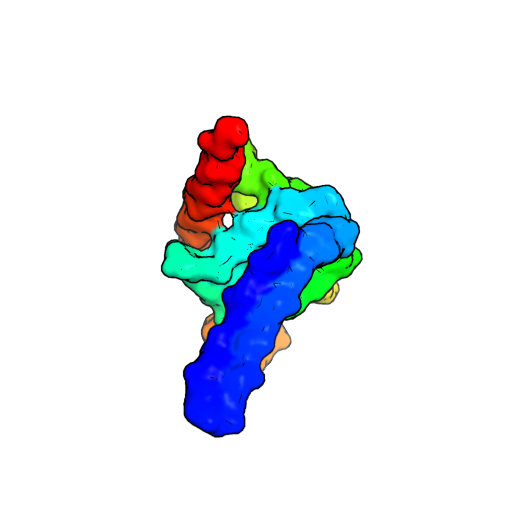8.384 0.838 -16.604 1.00 78.69 153 LEU A CA 1
ATOM 1200 C C . LEU A 1 153 ? 18.174 0.141 -17.962 1.00 78.69 153 LEU A C 1
ATOM 1202 O O . LEU A 1 153 ? 19.124 -0.428 -18.502 1.00 78.69 153 LEU A O 1
ATOM 1206 N N . ARG A 1 154 ? 16.953 0.132 -18.515 1.00 65.00 154 ARG A N 1
ATOM 1207 C CA . ARG A 1 154 ? 16.716 -0.422 -19.855 1.00 65.00 154 ARG A CA 1
ATOM 1208 C C . ARG A 1 154 ? 17.208 0.569 -20.927 1.00 65.00 154 ARG A C 1
ATOM 1210 O O . ARG A 1 154 ? 16.738 1.703 -20.902 1.00 65.00 154 ARG A O 1
ATOM 1217 N N . PRO A 1 155 ? 18.133 0.157 -21.819 1.00 48.66 155 PRO A N 1
ATOM 1218 C CA . PRO A 1 155 ? 18.663 1.004 -22.891 1.00 48.66 155 PRO A CA 1
ATOM 1219 C C . PRO A 1 155 ? 17.609 1.376 -23.938 1.00 48.66 155 PRO A C 1
ATOM 1221 O O . PRO A 1 155 ? 16.621 0.615 -24.093 1.00 48.66 155 PRO A O 1
#

=== Feature glossary ===
The record interleaves many kinds of information about one protein. Here is each kind framed as the question it answers.

Q: What does the local fold look like, residue by residue?
A: A 3Di character summarizes, for each residue, the relative orientation of the Cα frame of its nearest spatial neighbor. Because it encodes fold topology rather than chemistry, 3Di alignments detect remote structural similarity that sequence alignment misses.

Q: Which residues are in helices, strands, or loops?
A: Secondary structure is the local, repeating backbone conformation. DSSP classifies it into eight states by reading the hydrogen-bond network: three helix types (H, G, I), two β types (E, B), two non-regular types (T, S), and unstructured coil (-).

Q: How big and how compact is the whole molecule?
A: Three whole-structure scalars: the radius of gyration (RMS distance of Cα from centroid, in Å), the count of Cα–Cα contacts (pairs closer than 8 Å and separated by more than four residues in sequence — i.e. tertiary, not local, contacts), and the bounding-box dimensions. Together they distinguish compact globular folds from extended fibres or disordered chains.

Q: How confident is the AlphaFold model at each residue?
A: For AlphaFold models, the B-factor field carries pLDDT — the model's own estimate of local accuracy on a 0–100 scale. Regions with pLDDT<50 should be treated as essentially unmodeled; they often correspond to intrinsically disordered segments.

Q: What family and function is it annotated with?
A: Functional annotations link the protein to curated databases. InterPro entries identify conserved domains and families by matching the sequence against member-database signatures (Pfam, PROSITE, CDD, …). Gene Ontology (GO) terms describe molecular function, biological process, and cellular component in a controlled vocabulary. CATH places the structure in a hierarchical fold classification (Class/Architecture/Topology/Homologous-superfamily). The organism is the source species.

Q: What known structures does this most resemble?
A: Nearest PDB neighbors are the top structural matches found by Foldseek when searching this structure against the entire Protein Data Bank. Each hit reports a TM-score (0 to 1; >0.5 almost always implies the same fold) and an E-value. These are *structural* homologs — they may share no detectable sequence similarity.

Q: Which residues are buried vs exposed?
A: Solvent-accessible surface area (SASA) is the area in Å² traced out by the centre of a 1.4 Å probe sphere (a water molecule) rolled over the protein's van der Waals surface (Shrake–Rupley / Lee–Richards construction). B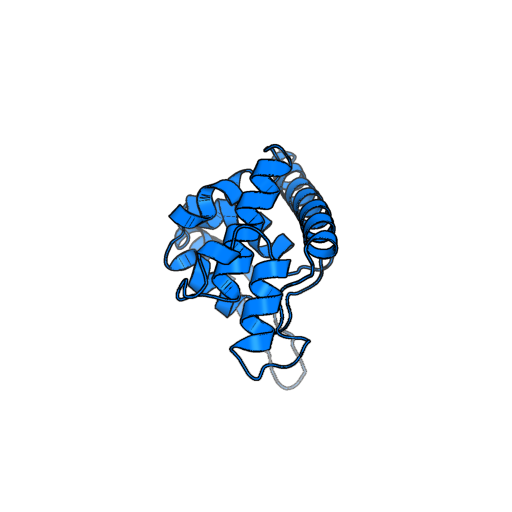uried residues have near-zero SASA; fully exposed residues can exceed 200 Å². The total SASA scales roughly with the number of surface residues.

Q: What are the backbone torsion angles?
A: φ (phi) and ψ (psi) are the two rotatable backbone dihedrals per residue: φ is the C(i-1)–N–Cα–C torsion, ψ is the N–Cα–C–N(i+1) torsion, both in degrees on (−180°, 180°]. α-helical residues cluster near (−60°, −45°); β-strand residues near (−120°, +130°). A Ramachandran plot is simply a scatter of (φ, ψ) for every residue.

Q: Are the domains correctly placed relative to each other?
A: Predicted aligned error is AlphaFold's pairwise confidence. Unlike pLDDT (per-residue), PAE is per-residue-pair and captures whether two parts of the structure are correctly placed relative to each other. Units are ångströms of expected positional error.

Q: What if only a Cα trace is available?
A: P-SEA three-state annotation labels each residue as helix, strand, or coil based purely on the geometry of the Cα trace. It serves as a fallback when the full backbone (and thus DSSP) is unavailable.

Q: What is the amino-acid chain?
A: This is the polypeptide sequence — one letter per residue, N-terminus first. Length ranges from a few dozen residues for small domains to over a thousand for large multi-domain proteins.

Q: What do the rendered images show?
A: The six renders are orthographic views along the three Cartesian axes in both directions. Representation (cartoon, sticks, or surface) and color scheme (sequence-rainbow or by-chain) vary across proteins so the training set covers all the common visualization conventions.

Q: What do the diagnostic plots show?
A: Plot images: a contact map (which residues are close in 3D, as an N×N binary image), a Ramachandran scatter (backbone torsion angles, revealing secondary-structure composition at a glance), and — for AlphaFold structures — a PAE heatmap (pairwise prediction confidence).

Q: How mobile is each atom in the crystal?
A: B-factor (Debye–Waller factor) reflects atomic displacement in the crystal lattice. It is an experimental observable (units Å²), not a prediction; low values mean the atom is pinned down, high values mean it moves or is heterogeneous across the crystal.

Q: Where is each backbone atom in 3D?
A: The mmCIF table is the protein's shape written out atom by atom. For each backbone N, Cα, C, and carbonyl O, it records an (x, y, z) coordinate triple in Å plus the residue type, chain letter, and residue number.